Protein AF-A0A0D6MDI7-F1 (afdb_monomer)

Solvent-accessible surface area (backbone atoms only — not comparable to full-atom values): 6556 Å² total; per-residue (Å²): 137,87,82,67,71,51,73,52,76,50,71,50,77,43,74,77,40,81,32,92,38,70,66,60,66,47,83,57,55,34,16,43,35,44,37,48,72,61,84,91,44,81,37,61,33,76,46,58,24,56,52,37,47,77,72,70,44,53,60,67,58,40,51,54,54,41,45,43,72,37,68,55,84,74,90,86,51,69,70,58,49,63,64,42,47,32,34,32,24,36,65,55,75,50,76,51,78,47,74,64,88,79,79,84,83,82,89,134

Radius of gyration: 18.94 Å; Cα contacts (8 Å, |Δi|>4): 173; chains: 1; bounding box: 30×35×67 Å

Sequence (108 aa):
MYRDFFTAAVSLLIKFESAHDYMDWTIGMHGIRIHFMDGSIRRDAVYLPEVAYEQGWDHLETINNLIEKGGYRGRIDEGFRLSLQVTRFQSSKVMISYDVSGIFTDNI

Structure (mmCIF, N/CA/C/O backbone):
data_AF-A0A0D6MDI7-F1
#
_entry.id   AF-A0A0D6MDI7-F1
#
loop_
_atom_site.group_PDB
_atom_site.id
_atom_site.type_symbol
_atom_site.label_atom_id
_atom_site.label_alt_id
_atom_site.label_comp_id
_atom_site.label_asym_id
_atom_site.label_entity_id
_atom_site.label_seq_id
_atom_site.pdbx_PDB_ins_code
_atom_site.Cartn_x
_atom_site.Cartn_y
_atom_site.Cartn_z
_atom_site.occupancy
_atom_site.B_iso_or_equiv
_atom_site.auth_seq_id
_atom_site.auth_comp_id
_atom_site.auth_asym_id
_atom_site.auth_atom_id
_atom_site.pdbx_PDB_model_num
ATOM 1 N N . MET A 1 1 ? 2.321 24.184 34.161 1.00 48.66 1 MET A N 1
ATOM 2 C CA . MET A 1 1 ? 1.802 22.834 34.455 1.00 48.66 1 MET A CA 1
ATOM 3 C C . MET A 1 1 ? 1.639 22.124 33.117 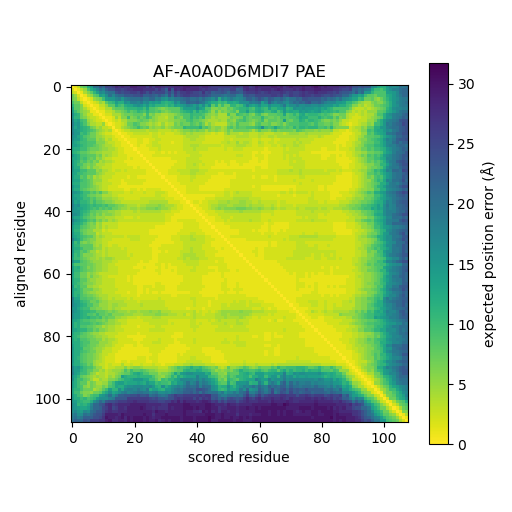1.00 48.66 1 MET A C 1
ATOM 5 O O . MET A 1 1 ? 0.651 22.373 32.443 1.00 48.66 1 MET A O 1
ATOM 9 N N . TYR A 1 2 ? 2.646 21.367 32.674 1.00 52.12 2 TYR A N 1
ATOM 10 C CA . TYR A 1 2 ? 2.519 20.510 31.490 1.00 52.12 2 TYR A CA 1
ATOM 11 C C . TYR A 1 2 ? 1.955 19.168 31.955 1.00 52.12 2 TYR A C 1
ATOM 13 O O . TYR A 1 2 ? 2.436 18.610 32.939 1.00 52.12 2 TYR A O 1
ATOM 21 N N . ARG A 1 3 ? 0.876 18.720 31.314 1.00 56.09 3 ARG A N 1
ATOM 22 C CA . ARG A 1 3 ? 0.325 17.378 31.495 1.00 56.09 3 ARG A CA 1
ATOM 23 C C . ARG A 1 3 ? 0.835 16.537 30.339 1.00 56.09 3 ARG A C 1
ATOM 25 O O . ARG A 1 3 ? 0.426 16.773 29.204 1.00 56.09 3 ARG A O 1
ATOM 32 N N . ASP A 1 4 ? 1.707 15.588 30.637 1.00 65.12 4 ASP A N 1
ATOM 33 C CA . ASP A 1 4 ? 2.168 14.631 29.644 1.00 65.12 4 ASP A CA 1
ATOM 34 C C . ASP A 1 4 ? 1.185 13.459 29.614 1.00 65.12 4 ASP A C 1
ATOM 36 O O . ASP A 1 4 ? 1.066 12.691 30.569 1.00 65.12 4 ASP A O 1
ATOM 40 N N . PHE A 1 5 ? 0.446 13.353 28.511 1.00 66.19 5 PHE A N 1
ATOM 41 C CA . PHE A 1 5 ? -0.412 12.212 28.213 1.00 66.19 5 PHE A CA 1
ATOM 42 C C . PHE A 1 5 ? 0.317 11.312 27.219 1.00 66.19 5 PHE A C 1
ATOM 44 O O . PHE A 1 5 ? 0.628 11.739 26.107 1.00 66.19 5 PHE A O 1
ATOM 51 N N . PHE A 1 6 ? 0.570 10.060 27.598 1.00 75.56 6 PHE A N 1
ATOM 52 C CA . PHE A 1 6 ? 1.129 9.064 26.687 1.00 75.56 6 PHE A CA 1
ATOM 53 C C . PHE A 1 6 ? 0.021 8.109 26.245 1.00 75.56 6 PHE A C 1
ATOM 55 O O . PHE A 1 6 ? -0.704 7.559 27.074 1.00 75.56 6 PHE 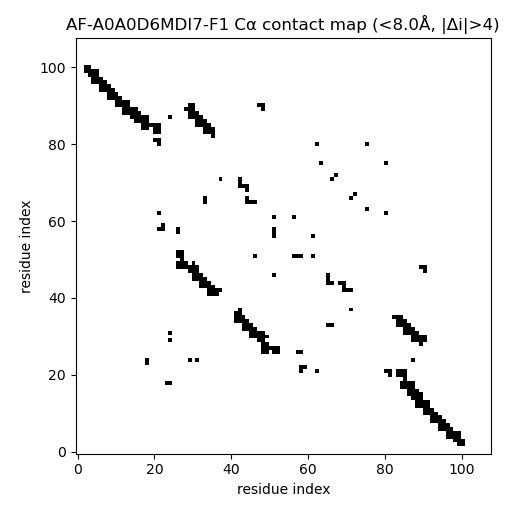A O 1
ATOM 62 N N . THR A 1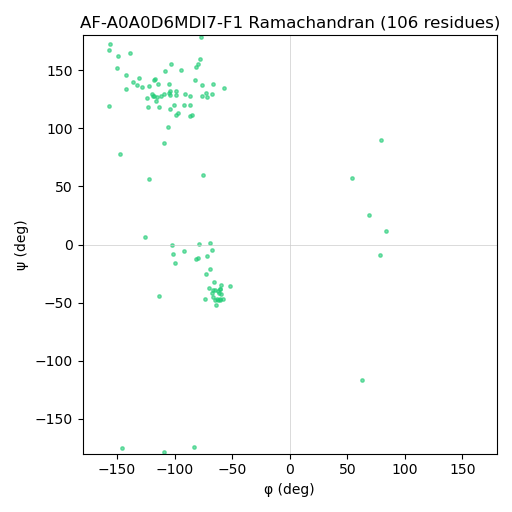 7 ? -0.122 7.906 24.936 1.00 74.12 7 THR A N 1
ATOM 63 C CA . THR A 1 7 ? -1.061 6.922 24.384 1.00 74.12 7 THR A CA 1
ATOM 64 C C . THR A 1 7 ? -0.276 5.834 23.675 1.00 74.12 7 THR A C 1
ATOM 66 O O . THR A 1 7 ? 0.538 6.118 22.799 1.00 74.12 7 THR A O 1
ATOM 69 N N . ALA A 1 8 ? -0.536 4.585 24.050 1.00 79.94 8 ALA A N 1
ATOM 70 C CA . ALA A 1 8 ? -0.034 3.412 23.357 1.00 79.94 8 ALA A CA 1
ATOM 71 C C . ALA A 1 8 ? -1.175 2.774 22.556 1.00 79.94 8 ALA A C 1
ATOM 73 O O . ALA A 1 8 ? -2.300 2.651 23.044 1.00 79.94 8 ALA A O 1
ATOM 74 N N . ALA A 1 9 ? -0.883 2.345 21.330 1.00 79.88 9 ALA A N 1
ATOM 75 C CA . ALA A 1 9 ? -1.824 1.625 20.483 1.00 79.88 9 ALA A CA 1
ATOM 76 C C . ALA A 1 9 ? -1.239 0.267 20.091 1.00 79.88 9 ALA A C 1
ATOM 78 O O . ALA A 1 9 ? -0.070 0.175 19.718 1.00 79.88 9 ALA A O 1
ATOM 79 N N . VAL A 1 10 ? -2.066 -0.775 20.145 1.00 81.81 10 VAL A N 1
ATOM 80 C CA . VAL A 1 10 ? -1.746 -2.113 19.644 1.00 81.81 10 VAL A CA 1
ATOM 81 C C . VAL A 1 10 ? -2.741 -2.451 18.540 1.00 81.81 10 VAL A C 1
ATOM 83 O O . VAL A 1 10 ? -3.952 -2.366 18.748 1.00 81.81 10 VAL A O 1
ATOM 86 N N . SER A 1 11 ? -2.235 -2.853 17.376 1.00 81.88 11 SER A N 1
ATOM 87 C CA . SER A 1 11 ? -3.057 -3.292 16.245 1.00 81.88 11 SER A CA 1
ATOM 88 C C . SER A 1 11 ? -2.832 -4.776 15.985 1.00 81.88 11 SER A C 1
ATOM 90 O O . SER A 1 11 ? -1.722 -5.190 15.652 1.00 81.88 11 SER A O 1
ATOM 92 N N . LEU A 1 12 ? -3.889 -5.580 16.113 1.00 82.50 12 LEU A N 1
ATOM 93 C CA . LEU A 1 12 ? -3.873 -6.983 15.704 1.00 82.50 12 LEU A CA 1
ATOM 94 C C . LEU A 1 12 ? -4.237 -7.074 14.224 1.00 82.50 12 LEU A C 1
ATOM 96 O O . LEU A 1 12 ? -5.329 -6.661 13.831 1.00 82.50 12 LEU A O 1
ATOM 100 N N . LEU A 1 13 ? -3.330 -7.624 13.418 1.00 88.25 13 LEU A N 1
ATOM 101 C CA . LEU A 1 13 ? -3.529 -7.798 11.982 1.00 88.25 13 LEU A CA 1
ATOM 102 C C . LEU A 1 13 ? -4.146 -9.170 11.697 1.00 88.25 13 LEU A C 1
ATOM 104 O O . LEU A 1 13 ? -3.652 -10.189 12.178 1.00 88.25 13 LEU A O 1
ATOM 108 N N . ILE A 1 14 ? -5.222 -9.195 10.918 1.00 87.38 14 ILE A N 1
ATOM 109 C CA . ILE A 1 14 ? -6.019 -10.389 10.621 1.00 87.38 14 ILE A CA 1
ATOM 110 C C . ILE A 1 14 ? -6.433 -10.417 9.145 1.00 87.38 14 ILE A C 1
ATOM 112 O O . ILE A 1 14 ? -6.399 -9.396 8.464 1.00 87.38 14 ILE A O 1
ATOM 116 N N . LYS A 1 15 ? -6.884 -11.586 8.667 1.00 89.31 15 LYS A N 1
ATOM 117 C CA . LYS A 1 15 ? -7.413 -11.789 7.302 1.00 89.31 15 LYS A CA 1
ATOM 118 C C . LYS A 1 15 ? -6.450 -11.321 6.203 1.00 89.31 15 LYS A C 1
ATOM 120 O O . LYS A 1 15 ? -6.778 -10.455 5.400 1.00 89.31 15 LYS A O 1
ATOM 125 N N . PHE A 1 16 ? -5.243 -11.875 6.205 1.00 93.31 16 PHE A N 1
ATOM 126 C CA . PHE A 1 16 ? -4.276 -11.612 5.145 1.00 93.31 16 PHE A CA 1
ATOM 127 C C . PHE A 1 16 ? -4.704 -12.304 3.851 1.00 93.31 16 PHE A C 1
ATOM 129 O O . PHE A 1 16 ? -4.916 -13.516 3.840 1.00 93.31 16 PHE A O 1
ATOM 136 N N . GLU A 1 17 ? -4.783 -11.539 2.769 1.00 95.75 17 GLU A N 1
ATOM 137 C CA . GLU A 1 17 ? -5.167 -12.009 1.440 1.00 95.75 17 GLU A CA 1
ATOM 138 C C . GLU A 1 17 ? -4.226 -11.416 0.391 1.00 95.75 17 GLU A C 1
ATOM 140 O O . GLU A 1 17 ? -3.863 -10.240 0.465 1.00 95.75 17 GLU A O 1
ATOM 145 N N . SER A 1 18 ? -3.834 -12.215 -0.603 1.00 95.88 18 SER A N 1
ATOM 146 C CA . SER A 1 18 ? -3.162 -11.675 -1.787 1.00 95.88 18 SER A CA 1
ATOM 147 C C . SER A 1 18 ? -4.157 -10.825 -2.570 1.00 95.88 18 SER A C 1
ATOM 149 O O . SER A 1 18 ? -5.252 -11.297 -2.869 1.00 95.88 18 SER A O 1
ATOM 151 N N . ALA A 1 19 ? -3.769 -9.601 -2.906 1.00 96.62 19 ALA A N 1
ATOM 152 C CA . ALA A 1 19 ? -4.535 -8.741 -3.796 1.00 96.62 19 ALA A CA 1
ATOM 153 C C . ALA A 1 19 ? -4.253 -9.115 -5.262 1.00 96.62 19 ALA A C 1
ATOM 155 O O . ALA A 1 19 ? -3.182 -9.647 -5.575 1.00 96.62 19 ALA A O 1
ATOM 156 N N . HIS A 1 20 ? -5.219 -8.867 -6.146 1.00 96.44 20 HIS A N 1
ATOM 157 C CA . HIS A 1 20 ? -5.081 -9.087 -7.587 1.00 96.44 20 HIS A CA 1
ATOM 158 C C . HIS A 1 20 ? -4.063 -8.135 -8.225 1.00 96.44 20 HIS A C 1
ATOM 160 O O . HIS A 1 20 ? -3.214 -8.559 -9.007 1.00 96.44 20 HIS A O 1
ATOM 166 N N . ASP A 1 21 ? -4.145 -6.859 -7.860 1.00 96.00 21 ASP A N 1
ATOM 167 C CA . ASP A 1 21 ? -3.247 -5.792 -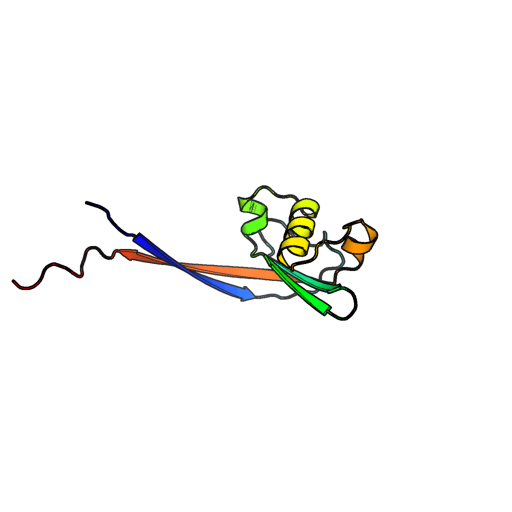8.277 1.00 96.00 21 ASP A CA 1
ATOM 168 C C . ASP A 1 21 ? -3.078 -4.774 -7.133 1.00 96.00 21 ASP A C 1
ATOM 170 O O . ASP A 1 21 ? -3.564 -4.965 -6.014 1.00 96.00 21 ASP A O 1
ATOM 174 N N . TYR A 1 22 ? -2.366 -3.681 -7.400 1.00 97.25 22 TYR A N 1
ATOM 175 C CA . TYR A 1 22 ? -2.100 -2.649 -6.400 1.00 97.25 22 TYR A CA 1
ATOM 176 C C . TYR A 1 22 ? -3.322 -1.793 -6.023 1.00 97.25 22 TYR A C 1
ATOM 178 O O . TYR A 1 22 ? -3.243 -1.033 -5.056 1.00 97.25 22 TYR A O 1
ATOM 186 N N . MET A 1 23 ? -4.435 -1.918 -6.749 1.00 97.25 23 MET A N 1
ATOM 187 C CA . MET A 1 23 ? -5.698 -1.218 -6.514 1.00 97.25 23 MET A CA 1
ATOM 188 C C . MET A 1 23 ? -6.731 -2.095 -5.783 1.00 97.25 23 MET A C 1
ATOM 190 O O . MET A 1 23 ? -7.698 -1.564 -5.240 1.00 97.25 23 MET A O 1
ATOM 194 N N . ASP A 1 24 ? -6.537 -3.419 -5.726 1.00 97.56 24 ASP A N 1
ATOM 195 C CA . ASP A 1 24 ? -7.463 -4.400 -5.132 1.00 97.56 24 ASP A CA 1
ATOM 196 C C . ASP A 1 24 ? -7.463 -4.401 -3.584 1.00 97.56 24 ASP A C 1
ATOM 198 O O . ASP A 1 24 ? -7.172 -5.387 -2.899 1.00 97.56 24 ASP A O 1
ATOM 202 N N . TRP A 1 25 ? -7.803 -3.254 -3.004 1.00 97.56 25 TRP A N 1
ATOM 203 C CA . TRP A 1 25 ? -8.040 -3.042 -1.578 1.00 97.56 25 TRP A CA 1
ATOM 204 C C . TRP A 1 25 ? -8.952 -1.824 -1.370 1.00 97.56 25 TRP A C 1
ATOM 206 O O . TRP A 1 25 ? -9.282 -1.096 -2.302 1.00 97.56 25 TRP A O 1
ATOM 216 N N . THR A 1 26 ? -9.390 -1.597 -0.132 1.00 97.62 26 THR A N 1
ATOM 217 C CA . THR A 1 26 ? -10.393 -0.570 0.186 1.00 97.62 26 THR A CA 1
ATOM 218 C C . THR A 1 26 ? -9.809 0.386 1.208 1.00 97.62 26 THR A C 1
ATOM 220 O O . THR A 1 26 ? -9.483 -0.032 2.323 1.00 97.62 26 THR A O 1
ATOM 223 N N . ILE A 1 27 ? -9.689 1.659 0.835 1.00 96.50 27 ILE A N 1
ATOM 224 C CA . ILE A 1 27 ? -9.181 2.723 1.708 1.00 96.50 27 ILE A CA 1
ATOM 225 C C . ILE A 1 27 ? -10.020 2.798 2.990 1.00 96.50 27 ILE A C 1
ATOM 227 O O . ILE A 1 27 ? -11.246 2.710 2.951 1.00 96.50 27 ILE A O 1
ATOM 231 N N . GLY A 1 28 ? -9.348 2.911 4.139 1.00 93.56 28 GLY A N 1
ATOM 232 C CA . GLY A 1 28 ? -9.976 2.965 5.464 1.00 93.56 28 GLY A CA 1
ATOM 233 C C . GLY A 1 28 ? -10.424 1.610 6.025 1.00 93.56 28 GLY A C 1
ATOM 234 O O . GLY A 1 28 ? -10.769 1.525 7.200 1.00 93.56 28 GLY A O 1
ATOM 235 N N . MET A 1 29 ? -10.396 0.540 5.224 1.00 94.31 29 MET A N 1
ATOM 236 C CA . MET A 1 29 ? -10.754 -0.817 5.661 1.00 94.31 29 MET A CA 1
ATOM 237 C C . MET A 1 29 ? -9.553 -1.759 5.653 1.00 94.31 29 MET A C 1
ATOM 239 O O . MET A 1 29 ? -9.364 -2.540 6.588 1.00 94.31 29 MET A O 1
ATOM 243 N N . HIS A 1 30 ? -8.757 -1.704 4.589 1.00 97.44 30 HIS A N 1
ATOM 244 C CA . HIS A 1 30 ? -7.640 -2.606 4.373 1.00 97.44 30 HIS A CA 1
ATOM 245 C C . HIS A 1 30 ? -6.314 -1.902 4.636 1.00 97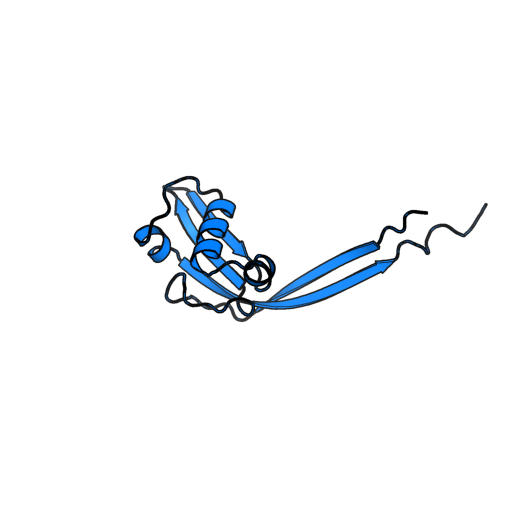.44 30 HIS A C 1
ATOM 247 O O . HIS A 1 30 ? -6.046 -0.832 4.097 1.00 97.44 30 HIS A O 1
ATOM 253 N N . GLY A 1 31 ? -5.471 -2.542 5.438 1.00 96.25 31 GLY A N 1
ATOM 254 C CA . GLY A 1 31 ? -4.045 -2.286 5.462 1.00 96.25 31 GLY A CA 1
ATOM 255 C C . GLY A 1 31 ? -3.395 -3.018 4.299 1.00 96.25 31 GLY A C 1
ATOM 256 O O . GLY A 1 31 ? -3.926 -4.012 3.795 1.00 96.25 31 GLY A O 1
ATOM 257 N N . ILE A 1 32 ? -2.247 -2.516 3.872 1.00 97.69 32 ILE A N 1
ATOM 258 C CA . ILE A 1 32 ? -1.540 -3.018 2.702 1.00 97.69 32 ILE A CA 1
ATOM 259 C C . ILE A 1 32 ? -0.090 -3.310 3.051 1.00 97.69 32 ILE A C 1
ATOM 261 O O . ILE A 1 32 ? 0.595 -2.530 3.713 1.00 97.69 32 ILE A O 1
ATOM 265 N N . ARG A 1 33 ? 0.384 -4.460 2.587 1.00 97.75 33 ARG A N 1
ATOM 266 C CA . ARG A 1 33 ? 1.788 -4.842 2.580 1.00 97.75 33 ARG A CA 1
ATOM 267 C C . ARG A 1 33 ? 2.206 -5.040 1.137 1.00 97.75 33 ARG A C 1
ATOM 269 O O . ARG A 1 33 ? 1.578 -5.820 0.428 1.00 97.75 33 ARG A O 1
ATOM 276 N N . ILE A 1 34 ? 3.282 -4.382 0.733 1.00 97.94 34 ILE A N 1
ATOM 277 C CA . ILE A 1 34 ? 3.886 -4.597 -0.579 1.00 97.94 34 ILE A CA 1
ATOM 278 C C . ILE A 1 34 ? 5.210 -5.329 -0.430 1.00 97.94 34 ILE A C 1
ATOM 280 O O . ILE A 1 34 ? 5.921 -5.174 0.567 1.00 97.94 34 ILE A O 1
ATOM 284 N N . HIS A 1 35 ? 5.533 -6.115 -1.443 1.00 96.31 35 HIS A N 1
ATOM 285 C CA . HIS A 1 35 ? 6.800 -6.803 -1.577 1.00 96.31 35 HIS A CA 1
ATOM 286 C C . HIS A 1 35 ? 7.240 -6.798 -3.044 1.00 96.31 35 HIS A C 1
ATOM 288 O O . HIS A 1 35 ? 6.444 -7.084 -3.939 1.00 96.31 35 HIS A O 1
ATOM 294 N N . PHE A 1 36 ? 8.512 -6.480 -3.286 1.00 95.94 36 PHE A N 1
ATOM 295 C CA . PHE A 1 36 ? 9.120 -6.502 -4.617 1.00 95.94 36 PHE A CA 1
ATOM 296 C C . PHE A 1 36 ? 10.646 -6.642 -4.534 1.00 95.94 36 PHE A C 1
ATOM 298 O O . PHE A 1 36 ? 11.252 -6.483 -3.469 1.00 95.94 36 PHE A O 1
ATOM 305 N N . MET A 1 37 ? 11.266 -6.940 -5.676 1.00 94.56 37 MET A N 1
ATOM 306 C CA . MET A 1 37 ? 12.720 -6.999 -5.825 1.00 94.56 37 MET A CA 1
ATOM 307 C C . MET A 1 37 ? 13.243 -5.701 -6.442 1.00 94.56 37 MET A C 1
ATOM 309 O O . MET A 1 37 ? 12.776 -5.272 -7.493 1.00 94.56 37 MET A O 1
ATOM 313 N N . ASP A 1 38 ? 14.245 -5.106 -5.804 1.00 93.62 38 ASP A N 1
ATOM 314 C CA . ASP A 1 38 ? 15.046 -3.996 -6.313 1.00 93.62 38 ASP A CA 1
ATOM 315 C C . ASP A 1 38 ? 16.453 -4.527 -6.627 1.00 93.62 38 ASP A C 1
ATOM 317 O O . ASP A 1 38 ? 17.334 -4.593 -5.765 1.00 93.62 38 ASP A O 1
ATOM 321 N N . GLY A 1 39 ? 16.627 -5.047 -7.846 1.00 91.00 39 GLY A N 1
ATOM 322 C CA . GLY A 1 39 ? 17.802 -5.840 -8.207 1.00 91.00 39 GLY A CA 1
ATOM 323 C C . GLY A 1 39 ? 17.882 -7.124 -7.373 1.00 91.00 39 GLY A C 1
ATOM 324 O O . GLY A 1 39 ? 17.010 -7.985 -7.462 1.00 91.00 39 GLY A O 1
ATOM 325 N N . SER A 1 40 ? 18.928 -7.256 -6.555 1.00 94.38 40 SER A N 1
ATOM 326 C CA . SER A 1 40 ? 19.092 -8.372 -5.610 1.00 94.38 40 SER A CA 1
ATOM 327 C C . SER A 1 40 ? 18.516 -8.090 -4.218 1.00 94.38 40 SER A C 1
ATOM 329 O O . SER A 1 40 ? 18.502 -8.985 -3.373 1.00 94.38 40 SER A O 1
ATOM 331 N N . ILE A 1 41 ? 18.041 -6.867 -3.961 1.00 94.62 41 ILE A N 1
ATOM 332 C CA . ILE A 1 41 ? 17.532 -6.458 -2.654 1.00 94.62 41 ILE A CA 1
ATOM 333 C C . ILE A 1 41 ? 16.029 -6.700 -2.609 1.00 94.62 41 ILE A C 1
ATOM 335 O O . ILE A 1 41 ? 15.259 -6.127 -3.377 1.00 94.62 41 ILE A O 1
ATOM 339 N N . ARG A 1 42 ? 15.600 -7.531 -1.663 1.00 95.38 42 ARG A N 1
ATOM 340 C CA . ARG A 1 42 ? 14.187 -7.694 -1.335 1.00 95.38 42 ARG A CA 1
ATOM 341 C C . ARG A 1 42 ? 13.717 -6.494 -0.518 1.00 95.38 42 ARG A C 1
ATOM 343 O O . ARG A 1 42 ? 14.327 -6.185 0.504 1.00 95.38 42 ARG A O 1
ATOM 350 N N . ARG A 1 43 ? 12.631 -5.850 -0.943 1.00 97.06 43 ARG A N 1
ATOM 351 C CA . ARG A 1 43 ? 12.010 -4.737 -0.216 1.00 97.06 43 ARG A CA 1
ATOM 352 C C . ARG A 1 43 ? 10.607 -5.100 0.226 1.00 97.06 43 ARG A C 1
ATOM 354 O O . ARG A 1 43 ? 9.864 -5.755 -0.508 1.00 97.06 43 ARG A O 1
ATOM 361 N N . ASP A 1 44 ? 10.249 -4.645 1.417 1.00 96.62 44 ASP A N 1
ATOM 362 C CA . ASP A 1 44 ? 8.903 -4.747 1.949 1.00 96.62 44 ASP A CA 1
ATOM 363 C C . ASP A 1 44 ? 8.524 -3.501 2.747 1.00 96.62 44 ASP A C 1
ATOM 365 O O . ASP A 1 44 ? 9.358 -2.854 3.380 1.00 96.62 44 ASP A O 1
ATOM 369 N N . ALA A 1 45 ? 7.247 -3.143 2.677 1.00 97.44 45 ALA A N 1
ATOM 370 C CA . ALA A 1 45 ? 6.704 -2.009 3.405 1.00 97.44 45 ALA A CA 1
ATOM 371 C C . ALA A 1 45 ? 5.231 -2.249 3.734 1.00 97.44 45 ALA A C 1
ATOM 373 O O . ALA A 1 45 ? 4.532 -2.972 3.019 1.00 97.44 45 ALA A O 1
ATOM 374 N N . VAL A 1 46 ? 4.770 -1.648 4.834 1.00 96.88 46 VAL A N 1
ATOM 375 C CA . VAL A 1 46 ? 3.399 -1.797 5.333 1.00 96.88 46 VAL A CA 1
ATOM 376 C C . VAL A 1 46 ? 2.789 -0.440 5.674 1.00 96.88 46 VAL A C 1
ATOM 378 O O . VAL A 1 46 ? 3.431 0.384 6.335 1.00 96.88 46 VAL A O 1
ATOM 381 N N . TYR A 1 47 ? 1.527 -0.257 5.287 1.00 97.06 47 TYR A N 1
ATOM 382 C CA . TYR A 1 47 ? 0.625 0.727 5.876 1.00 97.06 47 TYR A CA 1
ATOM 383 C C . TYR A 1 47 ? -0.573 0.045 6.531 1.00 97.06 47 TYR A C 1
ATOM 385 O O . TYR A 1 47 ? -1.097 -0.954 6.038 1.00 97.06 47 TYR A O 1
ATOM 393 N N . LEU A 1 48 ? -0.988 0.594 7.670 1.00 95.56 48 LEU A N 1
ATOM 394 C CA . LEU A 1 48 ? -2.195 0.174 8.378 1.00 95.56 48 LEU A CA 1
ATOM 395 C C . LEU A 1 48 ? -3.449 0.759 7.700 1.00 95.56 48 LEU A C 1
ATOM 397 O O . LEU A 1 48 ? -3.313 1.747 6.971 1.00 95.56 48 LEU A O 1
ATOM 401 N N . PRO A 1 49 ? -4.647 0.179 7.928 1.00 92.94 49 PRO A N 1
ATOM 402 C CA . PRO A 1 49 ? -5.883 0.615 7.272 1.00 92.94 49 PRO A CA 1
ATOM 403 C C . PRO A 1 49 ? -6.174 2.114 7.372 1.00 92.94 49 PRO A C 1
ATOM 405 O O . PRO A 1 49 ? -6.703 2.707 6.432 1.00 92.94 49 PRO A O 1
ATOM 408 N N . GLU A 1 50 ? -5.823 2.7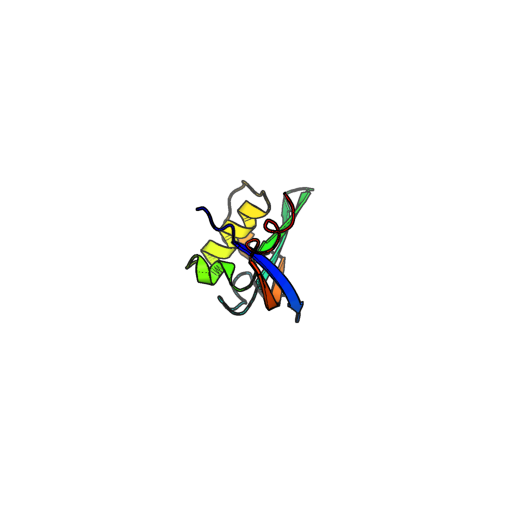29 8.500 1.00 93.62 50 GLU A N 1
ATOM 409 C CA . GLU A 1 50 ? -6.089 4.140 8.761 1.00 93.62 50 GLU A CA 1
ATOM 410 C C . GLU A 1 50 ? -5.196 5.097 7.962 1.00 93.62 50 GLU A C 1
ATOM 412 O O . GLU A 1 50 ? -5.617 6.216 7.692 1.00 93.62 50 GLU A O 1
ATOM 417 N N . VAL A 1 51 ? -3.996 4.682 7.536 1.00 95.56 51 VAL A N 1
ATOM 418 C CA . VAL A 1 51 ? -2.977 5.626 7.042 1.00 95.56 51 VAL A CA 1
ATOM 419 C C . VAL A 1 51 ? -3.425 6.340 5.770 1.00 95.56 51 VAL A C 1
ATOM 421 O O . VAL A 1 51 ? -3.391 7.564 5.720 1.00 95.56 51 VAL A O 1
ATOM 424 N N . ALA A 1 52 ? -3.865 5.595 4.752 1.00 96.00 52 ALA A N 1
ATOM 425 C CA . ALA A 1 52 ? -4.308 6.191 3.489 1.00 96.00 52 ALA A CA 1
ATOM 426 C C . ALA A 1 52 ? -5.507 7.129 3.700 1.00 96.00 52 ALA A C 1
ATOM 428 O O . ALA A 1 52 ? -5.545 8.231 3.162 1.00 96.00 52 ALA A O 1
ATOM 429 N N . TYR A 1 53 ? -6.450 6.709 4.548 1.00 95.69 53 TYR A N 1
ATOM 430 C CA . TYR A 1 53 ? -7.642 7.487 4.868 1.00 95.69 53 TYR A CA 1
ATOM 431 C C . TYR A 1 53 ? -7.304 8.789 5.609 1.00 95.69 53 TYR A C 1
ATOM 433 O O . TYR A 1 53 ? -7.771 9.853 5.217 1.00 95.69 53 TYR A O 1
ATOM 441 N N . GLU A 1 54 ? -6.467 8.726 6.649 1.00 96.56 54 GLU A N 1
ATOM 442 C CA . GLU A 1 54 ? -6.076 9.894 7.452 1.00 96.56 54 GLU A CA 1
ATOM 443 C C . GLU A 1 54 ? -5.251 10.910 6.656 1.00 96.56 54 GLU A C 1
ATOM 445 O O . GLU A 1 54 ? -5.351 12.110 6.902 1.00 96.56 54 GLU A O 1
ATOM 450 N N . GLN A 1 55 ? -4.447 10.444 5.698 1.00 96.81 55 GLN A N 1
ATOM 451 C CA . GLN A 1 55 ? -3.678 11.318 4.811 1.00 96.81 55 GLN A CA 1
ATOM 452 C C . GLN A 1 55 ? -4.505 11.858 3.633 1.00 96.81 55 GLN A C 1
ATOM 454 O O . GLN A 1 55 ? -4.061 12.781 2.953 1.00 96.81 55 GLN A O 1
ATOM 459 N N . GLY A 1 56 ? -5.695 11.301 3.385 1.00 97.19 56 GLY A N 1
ATOM 460 C CA . GLY A 1 56 ? -6.513 11.632 2.219 1.00 97.19 56 GLY A CA 1
ATOM 461 C C . GLY A 1 56 ? -5.912 11.152 0.896 1.00 97.19 56 GLY A C 1
ATOM 462 O O . GLY A 1 56 ? -6.189 11.755 -0.135 1.00 97.19 56 GLY A O 1
ATOM 463 N N . TRP A 1 57 ? -5.086 10.103 0.930 1.00 98.12 57 TRP A N 1
ATOM 464 C CA . TRP A 1 57 ? -4.437 9.547 -0.256 1.00 98.12 57 TRP A CA 1
ATOM 465 C C . TRP A 1 57 ? -5.356 8.600 -1.017 1.00 98.12 57 TRP A C 1
ATOM 467 O O . TRP A 1 57 ? -6.050 7.773 -0.417 1.00 98.12 57 TRP A O 1
ATOM 477 N N . ASP A 1 58 ? -5.291 8.662 -2.345 1.00 98.00 58 ASP A N 1
ATOM 478 C CA . ASP A 1 58 ? -5.854 7.617 -3.199 1.00 98.00 58 ASP A CA 1
ATOM 479 C C . ASP A 1 58 ? -4.947 6.370 -3.250 1.00 98.00 58 ASP A C 1
ATOM 481 O O . ASP A 1 58 ? -3.880 6.300 -2.625 1.00 98.00 58 ASP A O 1
ATOM 485 N N . HIS A 1 59 ? -5.371 5.331 -3.972 1.00 97.94 59 HIS A N 1
ATOM 486 C CA . HIS A 1 59 ? -4.603 4.091 -4.080 1.00 97.94 59 HIS A CA 1
ATOM 487 C C . HIS A 1 59 ? -3.219 4.289 -4.707 1.00 97.94 59 HIS A C 1
ATOM 489 O O . HIS A 1 59 ? -2.254 3.657 -4.273 1.00 97.94 59 HIS A O 1
ATOM 495 N N . LEU A 1 60 ? -3.109 5.161 -5.711 1.00 97.69 60 LEU A N 1
ATOM 496 C CA . LEU A 1 60 ? -1.873 5.396 -6.448 1.00 97.69 60 LEU A CA 1
ATOM 497 C C . LEU A 1 60 ? -0.878 6.185 -5.597 1.00 97.69 60 LEU A C 1
ATOM 499 O O . LEU A 1 60 ? 0.283 5.789 -5.481 1.00 97.69 60 LEU A O 1
ATOM 503 N N . GLU A 1 61 ? -1.338 7.254 -4.953 1.00 98.06 61 GLU A N 1
ATOM 504 C CA . GLU A 1 61 ? -0.565 8.018 -3.979 1.00 98.06 61 GLU A CA 1
ATOM 505 C C . GLU A 1 61 ? -0.106 7.120 -2.832 1.00 98.06 61 GLU A C 1
ATOM 507 O O . GLU A 1 61 ? 1.076 7.117 -2.485 1.00 98.06 61 GLU A O 1
ATOM 512 N N . THR A 1 62 ? -1.002 6.299 -2.280 1.00 98.00 62 THR A N 1
ATOM 513 C CA . THR A 1 62 ? -0.664 5.388 -1.181 1.00 98.00 62 THR A CA 1
ATOM 514 C C . THR A 1 62 ? 0.428 4.402 -1.595 1.00 98.00 62 THR A C 1
ATOM 516 O O . THR A 1 62 ? 1.402 4.221 -0.863 1.00 98.00 62 THR A O 1
ATOM 519 N N . ILE A 1 63 ? 0.302 3.772 -2.766 1.00 98.00 63 ILE A N 1
ATOM 520 C CA . ILE A 1 63 ? 1.271 2.781 -3.247 1.00 98.00 63 ILE A CA 1
ATOM 521 C C . ILE A 1 63 ? 2.620 3.427 -3.565 1.00 98.00 63 ILE A C 1
ATOM 523 O O . ILE A 1 63 ? 3.649 2.885 -3.165 1.00 98.00 63 ILE A O 1
ATOM 527 N N . ASN A 1 64 ? 2.639 4.603 -4.196 1.00 97.88 64 ASN A N 1
ATOM 528 C CA . ASN A 1 64 ? 3.882 5.325 -4.472 1.00 97.88 64 ASN A CA 1
ATOM 529 C C . ASN A 1 64 ? 4.600 5.718 -3.168 1.00 97.88 64 ASN A C 1
ATOM 531 O O . ASN A 1 64 ? 5.782 5.411 -3.004 1.00 97.88 64 ASN A O 1
ATOM 535 N N . ASN A 1 65 ? 3.876 6.292 -2.200 1.00 97.88 65 ASN A N 1
ATOM 536 C CA . ASN A 1 65 ? 4.429 6.623 -0.883 1.00 97.88 65 ASN A CA 1
ATOM 537 C C . ASN A 1 65 ? 4.940 5.374 -0.149 1.00 97.88 65 ASN A 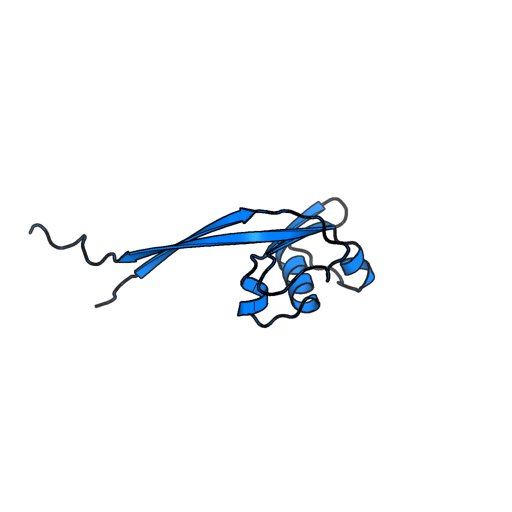C 1
ATOM 539 O O . ASN A 1 65 ? 5.982 5.405 0.508 1.00 97.88 65 ASN A O 1
ATOM 543 N N . LEU A 1 66 ? 4.234 4.248 -0.272 1.00 97.50 66 LEU A N 1
ATOM 544 C CA . LEU A 1 66 ? 4.619 3.001 0.376 1.00 97.50 66 LEU A CA 1
ATOM 545 C C . LEU A 1 66 ? 5.884 2.379 -0.243 1.00 97.50 66 LEU A C 1
ATOM 547 O O . LEU A 1 66 ? 6.731 1.863 0.488 1.00 97.50 66 LEU A O 1
ATOM 551 N N . ILE A 1 67 ? 6.047 2.463 -1.567 1.00 97.62 67 ILE A N 1
ATOM 552 C CA . ILE A 1 67 ? 7.269 2.061 -2.285 1.00 97.62 67 ILE A CA 1
ATOM 553 C C . ILE A 1 67 ? 8.468 2.887 -1.802 1.00 97.62 67 ILE A C 1
ATOM 555 O O . ILE A 1 67 ? 9.516 2.327 -1.464 1.00 97.62 67 ILE A O 1
ATOM 559 N N . GLU A 1 68 ? 8.308 4.209 -1.720 1.00 96.88 68 GLU A N 1
ATOM 560 C CA . GLU A 1 68 ? 9.354 5.117 -1.239 1.00 96.88 68 GLU A CA 1
ATOM 561 C C . GLU A 1 68 ? 9.687 4.870 0.238 1.00 96.88 68 GLU A C 1
ATOM 563 O O . GLU A 1 68 ? 10.863 4.837 0.614 1.00 96.88 68 GLU A O 1
ATOM 568 N N . LYS A 1 69 ? 8.674 4.588 1.071 1.00 96.25 69 LYS A N 1
ATOM 569 C CA . LYS A 1 69 ? 8.849 4.159 2.469 1.00 96.25 69 LYS A CA 1
ATOM 570 C C . LYS A 1 69 ? 9.649 2.857 2.577 1.00 96.25 69 LYS A C 1
ATOM 572 O O . LYS A 1 69 ? 10.444 2.720 3.504 1.00 96.25 69 LYS A O 1
ATOM 577 N N . GLY A 1 70 ? 9.494 1.933 1.625 1.00 94.19 70 GLY A N 1
ATOM 578 C CA . GLY A 1 70 ? 10.323 0.724 1.477 1.00 94.19 70 GLY A CA 1
ATOM 579 C C . GLY A 1 70 ? 11.770 0.996 1.029 1.00 94.19 70 GLY A C 1
ATOM 580 O O . GLY A 1 70 ? 12.566 0.069 0.845 1.00 94.19 70 GLY A O 1
ATOM 581 N N . GLY A 1 71 ? 12.132 2.268 0.843 1.00 94.38 71 GLY A N 1
ATOM 582 C CA . GLY A 1 71 ? 13.477 2.725 0.514 1.00 94.38 71 GLY A CA 1
ATOM 583 C C . GLY A 1 71 ? 13.817 2.671 -0.974 1.00 94.38 71 GLY A C 1
ATOM 584 O O . GLY A 1 71 ? 14.992 2.806 -1.319 1.00 94.38 71 GLY A O 1
ATOM 585 N N . TYR A 1 72 ? 12.835 2.459 -1.853 1.00 96.12 72 TYR A N 1
ATOM 586 C CA . TYR A 1 72 ? 13.052 2.531 -3.295 1.00 96.12 72 TYR A CA 1
ATOM 587 C C . TYR A 1 72 ? 13.139 3.990 -3.754 1.00 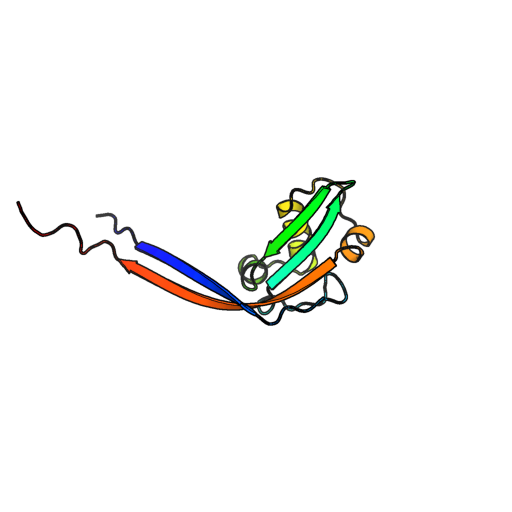96.12 72 TYR A C 1
ATOM 589 O O . TYR A 1 72 ? 12.380 4.844 -3.306 1.00 96.12 72 TYR A O 1
ATOM 597 N N . ARG A 1 73 ? 14.101 4.279 -4.635 1.00 93.31 73 ARG A N 1
ATOM 598 C CA . ARG A 1 73 ? 14.399 5.633 -5.143 1.00 93.31 73 ARG A CA 1
ATOM 599 C C . ARG A 1 73 ? 14.394 5.706 -6.675 1.00 93.31 73 ARG A C 1
ATOM 601 O O . ARG A 1 73 ? 14.816 6.711 -7.240 1.00 93.31 73 ARG A O 1
ATOM 608 N N . GLY A 1 74 ? 14.005 4.620 -7.343 1.00 93.56 74 GLY A N 1
ATOM 609 C CA . GLY A 1 74 ? 13.956 4.543 -8.800 1.00 93.56 74 GLY A CA 1
ATOM 610 C C . GLY A 1 74 ? 12.666 5.121 -9.379 1.00 93.56 74 GLY A C 1
ATOM 611 O O . GLY A 1 74 ? 11.827 5.675 -8.671 1.00 93.56 74 GLY A O 1
ATOM 612 N N . ARG A 1 75 ? 12.501 4.984 -10.697 1.00 95.62 75 ARG A N 1
ATOM 613 C CA . ARG A 1 75 ? 11.293 5.434 -11.397 1.00 95.62 75 ARG A CA 1
ATOM 614 C C . ARG A 1 75 ? 10.121 4.503 -11.082 1.00 95.62 75 ARG A C 1
ATOM 616 O O . ARG A 1 75 ? 10.238 3.298 -11.265 1.00 95.62 75 ARG A O 1
ATOM 623 N N . ILE A 1 76 ? 8.986 5.079 -10.692 1.00 96.69 76 ILE A N 1
ATOM 624 C CA . ILE A 1 76 ? 7.744 4.347 -10.422 1.00 96.69 76 ILE A CA 1
ATOM 625 C C . ILE A 1 76 ? 6.763 4.592 -11.575 1.00 96.69 76 ILE A C 1
ATOM 627 O O . ILE A 1 76 ? 6.134 5.648 -11.668 1.00 96.69 76 ILE A O 1
ATOM 631 N N . ASP A 1 77 ? 6.645 3.623 -12.478 1.00 96.94 77 ASP A N 1
ATOM 632 C CA . ASP A 1 77 ? 5.661 3.630 -13.563 1.00 96.94 77 ASP A CA 1
ATOM 633 C C . ASP A 1 77 ? 4.557 2.582 -13.343 1.00 96.94 77 ASP A C 1
ATOM 635 O O . ASP A 1 77 ? 4.504 1.911 -12.311 1.00 96.94 77 ASP A O 1
ATOM 639 N N . GLU A 1 78 ? 3.628 2.482 -14.296 1.00 97.12 78 GLU A N 1
ATOM 640 C CA . GLU A 1 78 ? 2.480 1.580 -14.175 1.00 97.12 78 GLU A CA 1
ATOM 641 C C . GLU A 1 78 ? 2.884 0.107 -14.196 1.00 97.12 78 GLU A C 1
ATOM 643 O O . GLU A 1 78 ? 2.366 -0.686 -13.414 1.00 97.12 78 GLU A O 1
ATOM 648 N N . GLY A 1 79 ? 3.853 -0.257 -15.040 1.00 96.81 79 GLY A N 1
ATOM 649 C CA . GLY A 1 79 ? 4.366 -1.624 -15.097 1.00 96.81 79 GLY A CA 1
ATOM 650 C C . GLY A 1 79 ? 5.007 -2.029 -13.773 1.00 96.81 79 GLY A C 1
ATOM 651 O O . GLY A 1 79 ? 4.782 -3.137 -13.288 1.00 96.81 79 GLY A O 1
ATOM 652 N N . PHE A 1 80 ? 5.740 -1.108 -13.144 1.00 96.50 80 PHE A N 1
ATOM 653 C CA . PHE A 1 80 ? 6.311 -1.330 -11.825 1.00 96.50 80 PHE A CA 1
ATOM 654 C C . PHE A 1 80 ? 5.229 -1.534 -10.758 1.00 96.50 80 PHE A C 1
ATOM 656 O O . PHE A 1 80 ? 5.303 -2.508 -10.010 1.00 96.50 80 PHE A O 1
ATOM 663 N N . ARG A 1 81 ? 4.191 -0.687 -10.721 1.00 97.75 81 ARG A N 1
ATOM 664 C CA . ARG A 1 81 ? 3.060 -0.839 -9.784 1.00 97.75 81 ARG A CA 1
ATOM 665 C C . ARG A 1 81 ? 2.327 -2.171 -9.957 1.00 97.75 81 ARG A C 1
ATOM 667 O O . ARG A 1 81 ? 2.042 -2.839 -8.968 1.00 97.75 81 ARG A O 1
ATOM 674 N N . LEU A 1 82 ? 2.084 -2.591 -11.197 1.00 97.12 82 LEU A N 1
ATOM 675 C CA . LEU A 1 82 ? 1.451 -3.878 -11.507 1.00 97.12 82 LEU A CA 1
ATOM 676 C C . LEU A 1 82 ? 2.345 -5.085 -11.179 1.00 97.12 82 LEU A C 1
ATOM 678 O O . LEU A 1 82 ? 1.839 -6.186 -10.992 1.00 97.12 82 LEU A O 1
ATOM 682 N N . SER A 1 83 ? 3.665 -4.896 -11.089 1.00 95.75 83 SER A N 1
ATOM 683 C CA . SER A 1 83 ? 4.607 -5.962 -10.716 1.00 95.75 83 SER A CA 1
ATOM 684 C C . SER A 1 83 ? 4.676 -6.238 -9.208 1.00 95.75 83 SER A C 1
ATOM 686 O O . SER A 1 83 ? 5.286 -7.226 -8.788 1.00 95.75 83 SER A O 1
ATOM 688 N N . LEU A 1 84 ? 4.082 -5.368 -8.384 1.00 97.44 84 LEU A N 1
ATOM 689 C CA . LEU A 1 84 ? 4.123 -5.494 -6.931 1.00 97.44 84 LEU A CA 1
ATOM 690 C C . LEU A 1 84 ? 3.356 -6.730 -6.469 1.00 97.44 84 LEU A C 1
ATOM 692 O O . LEU A 1 84 ? 2.228 -6.981 -6.886 1.00 97.44 84 LEU A O 1
ATOM 696 N N . GLN A 1 85 ? 3.926 -7.453 -5.508 1.00 97.94 85 GLN A N 1
ATOM 697 C CA . GLN A 1 85 ? 3.160 -8.425 -4.742 1.00 97.94 85 GLN A CA 1
ATOM 698 C C . GLN A 1 85 ? 2.484 -7.689 -3.596 1.00 97.94 85 GLN A C 1
ATOM 700 O O . GLN A 1 85 ? 3.154 -7.213 -2.675 1.00 97.94 85 GLN A O 1
ATOM 705 N N . VAL A 1 86 ? 1.161 -7.588 -3.665 1.00 98.19 86 VAL A N 1
ATOM 706 C CA . VAL A 1 86 ? 0.364 -6.854 -2.685 1.00 98.19 86 VAL A CA 1
ATOM 707 C C . VAL A 1 86 ? -0.426 -7.837 -1.832 1.00 98.19 86 VAL A C 1
ATOM 709 O O . VAL A 1 86 ? -1.087 -8.746 -2.325 1.00 98.19 86 VAL A O 1
ATOM 712 N N . THR A 1 87 ? -0.330 -7.674 -0.518 1.00 98.06 87 THR A N 1
ATOM 713 C CA . THR A 1 87 ? -1.153 -8.380 0.462 1.00 98.06 87 THR A CA 1
ATOM 714 C C . THR A 1 87 ? -2.005 -7.359 1.193 1.00 98.06 87 THR A C 1
ATOM 716 O O . THR A 1 87 ? -1.467 -6.431 1.802 1.00 98.06 87 THR A O 1
ATOM 719 N N . ARG A 1 88 ? -3.322 -7.542 1.169 1.00 97.56 88 ARG A N 1
ATOM 720 C CA . ARG A 1 88 ? -4.258 -6.759 1.976 1.00 97.56 88 ARG A CA 1
ATOM 721 C C . ARG A 1 88 ? -4.576 -7.487 3.275 1.00 97.56 88 ARG A C 1
ATOM 723 O O . ARG A 1 88 ? -4.545 -8.715 3.331 1.00 97.56 88 ARG A O 1
ATOM 730 N N . PHE A 1 89 ? -4.871 -6.736 4.323 1.00 96.00 89 PHE A N 1
ATOM 731 C CA . PHE A 1 89 ? -5.288 -7.282 5.613 1.00 96.00 89 PHE A CA 1
ATOM 732 C C . PHE A 1 89 ? -6.232 -6.319 6.325 1.00 96.00 89 PHE A C 1
ATOM 734 O O . PHE A 1 89 ? -6.293 -5.137 6.003 1.00 96.00 89 PHE A O 1
ATOM 741 N N . GLN A 1 90 ? -6.963 -6.809 7.317 1.00 92.00 90 GLN A N 1
ATOM 742 C CA . GLN A 1 90 ? -7.753 -5.976 8.225 1.00 92.00 90 GLN A CA 1
ATOM 743 C C . GLN A 1 90 ? -7.020 -5.866 9.563 1.00 92.00 90 GLN A C 1
ATOM 745 O O . GLN A 1 90 ? -6.229 -6.740 9.919 1.00 92.00 90 GLN A O 1
ATOM 750 N N . SER A 1 91 ? -7.273 -4.806 10.328 1.00 87.44 91 SER A N 1
ATOM 751 C CA . SER A 1 91 ? -6.727 -4.695 11.683 1.00 87.44 91 SER A CA 1
ATOM 752 C C . SER A 1 91 ? -7.787 -4.322 12.703 1.00 87.44 91 SER A C 1
ATOM 754 O O . SER A 1 91 ? -8.644 -3.489 12.424 1.00 87.44 91 SER A O 1
ATOM 756 N N . SER A 1 92 ? -7.677 -4.890 13.902 1.00 79.25 92 SER A N 1
ATOM 757 C CA . SER A 1 92 ? -8.407 -4.433 15.084 1.00 79.25 92 SER A CA 1
ATOM 758 C C . SER A 1 92 ? -7.447 -3.659 15.981 1.00 79.25 92 SER A C 1
ATOM 760 O O . SER A 1 92 ? -6.472 -4.229 16.476 1.00 79.25 92 SER A O 1
ATOM 762 N N . LYS A 1 93 ? -7.713 -2.366 16.178 1.00 78.62 93 LYS A N 1
ATOM 763 C CA . LYS A 1 93 ? -6.875 -1.461 16.973 1.00 78.62 93 LYS A CA 1
ATOM 764 C C . LYS A 1 93 ? -7.448 -1.302 18.376 1.00 78.62 93 LYS A C 1
ATOM 766 O O . LYS A 1 93 ? -8.633 -1.025 18.536 1.00 78.62 93 LYS A O 1
ATOM 771 N N . VAL A 1 94 ? -6.595 -1.440 19.383 1.00 76.00 94 VAL A N 1
ATOM 772 C CA . VAL A 1 94 ? -6.905 -1.130 20.782 1.00 76.00 94 VAL A CA 1
ATOM 773 C C . VAL A 1 94 ? -5.940 -0.046 21.243 1.00 76.00 94 VAL A C 1
ATOM 775 O O . VAL A 1 94 ? -4.730 -0.165 21.051 1.00 76.00 94 VAL A O 1
ATOM 778 N N . MET A 1 95 ? -6.471 1.026 21.828 1.00 73.94 95 MET A N 1
ATOM 779 C CA . MET A 1 95 ? -5.682 2.132 22.373 1.00 73.94 95 MET A CA 1
ATOM 780 C C . MET A 1 95 ? -5.841 2.191 23.886 1.00 73.94 95 MET A C 1
ATOM 782 O O . MET A 1 95 ? -6.946 2.040 24.404 1.00 73.94 95 MET A O 1
ATOM 786 N N . ILE A 1 96 ? -4.732 2.424 24.580 1.00 73.62 96 ILE A N 1
ATOM 787 C CA . ILE A 1 96 ? -4.690 2.659 26.020 1.00 73.62 96 ILE A CA 1
ATOM 788 C C . ILE A 1 96 ? -4.005 4.008 26.232 1.00 73.62 96 ILE A C 1
ATOM 790 O O . ILE A 1 96 ? -2.892 4.231 25.751 1.00 73.62 96 ILE A O 1
ATOM 794 N N . SER A 1 97 ? -4.669 4.904 26.955 1.00 73.19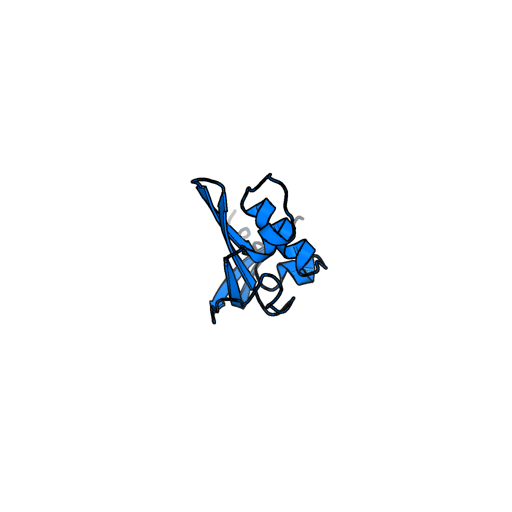 97 SER A N 1
ATOM 795 C CA . SER A 1 97 ? -4.118 6.200 27.351 1.00 73.19 97 SER A CA 1
ATOM 796 C C . SER A 1 97 ? -3.726 6.155 28.823 1.00 73.19 97 SER A C 1
ATOM 798 O O . SER A 1 97 ? -4.504 5.697 29.659 1.00 73.19 97 SER A O 1
ATOM 800 N N . TYR A 1 98 ? -2.516 6.618 29.130 1.00 69.50 98 TYR A N 1
ATOM 801 C CA . TYR A 1 98 ? -1.996 6.709 30.488 1.00 69.50 98 TYR A CA 1
ATOM 802 C C . TYR A 1 98 ? -1.860 8.180 30.895 1.00 69.50 98 TYR A C 1
ATOM 804 O O . TYR A 1 98 ? -1.248 8.978 30.180 1.00 69.50 98 TYR A O 1
ATOM 812 N N . ASP A 1 99 ? -2.439 8.525 32.045 1.00 69.38 99 ASP A N 1
ATOM 813 C CA . ASP A 1 99 ? -2.285 9.831 32.684 1.00 69.38 99 ASP A CA 1
ATOM 814 C C . ASP A 1 99 ? -1.190 9.730 33.755 1.00 69.38 99 ASP A C 1
ATOM 816 O O . ASP A 1 99 ? -1.339 9.029 34.757 1.00 69.38 99 ASP A O 1
ATOM 820 N N . VAL A 1 100 ? -0.065 10.413 33.532 1.00 62.97 100 VAL A N 1
ATOM 821 C CA . VAL A 1 100 ? 1.110 10.374 34.421 1.00 62.97 100 VAL A CA 1
ATOM 822 C C . VAL A 1 100 ? 0.927 11.268 35.663 1.00 62.97 100 VAL A C 1
ATOM 824 O O . VAL A 1 100 ? 1.808 11.333 36.517 1.00 62.97 100 VAL A O 1
ATOM 827 N N . SER A 1 101 ? -0.216 11.945 35.827 1.00 60.88 101 SER A N 1
ATOM 828 C CA . SER A 1 101 ? -0.433 12.915 36.913 1.00 60.88 101 SER A CA 1
ATOM 829 C C . SER A 1 101 ? -0.487 12.338 38.339 1.00 60.88 101 SER A C 1
ATOM 831 O O . SER A 1 101 ? -0.527 13.116 39.290 1.00 60.88 101 SER A O 1
ATOM 833 N N . GLY A 1 102 ? -0.441 11.012 38.518 1.00 54.66 102 GLY A N 1
ATOM 834 C CA . GLY A 1 102 ? -0.622 10.352 39.820 1.00 54.66 102 GLY A CA 1
ATOM 835 C C . GLY A 1 102 ? 0.630 9.843 40.551 1.00 54.66 102 GLY A C 1
ATOM 836 O O . GLY A 1 102 ? 0.471 9.266 41.620 1.00 54.66 102 GLY A O 1
ATOM 837 N N . ILE A 1 103 ? 1.854 9.991 40.017 1.00 54.44 103 ILE A N 1
ATOM 838 C CA . ILE A 1 103 ? 3.055 9.339 40.607 1.00 54.44 103 ILE A CA 1
ATOM 839 C C . ILE A 1 103 ? 3.936 10.279 41.462 1.00 54.44 103 ILE A C 1
ATOM 841 O O . ILE A 1 103 ? 4.804 9.808 42.190 1.00 54.44 103 ILE A O 1
ATOM 845 N N . PHE A 1 104 ? 3.690 11.593 41.480 1.00 55.19 104 PHE A N 1
ATOM 846 C CA . PHE A 1 104 ? 4.500 12.541 42.266 1.00 55.19 104 PHE A CA 1
ATOM 847 C C . PHE A 1 104 ? 3.685 13.356 43.274 1.00 55.19 104 PHE A C 1
ATOM 849 O O . PHE A 1 104 ? 3.742 14.580 43.269 1.00 55.19 104 PHE A O 1
ATOM 856 N N . THR A 1 105 ? 2.961 12.688 44.169 1.00 52.41 105 THR A N 1
ATOM 857 C CA . THR A 1 105 ? 2.617 13.256 45.483 1.00 52.41 105 THR A CA 1
ATOM 858 C C . THR A 1 105 ? 2.542 12.131 46.506 1.00 52.41 105 THR A C 1
ATOM 860 O O . THR A 1 105 ? 1.452 11.684 46.820 1.00 52.41 105 THR A O 1
ATOM 863 N N . ASP A 1 106 ? 3.686 11.650 46.988 1.00 51.78 106 ASP A N 1
ATOM 864 C CA . ASP A 1 106 ? 3.801 11.104 48.344 1.00 51.78 106 ASP A CA 1
ATOM 865 C C . ASP A 1 106 ? 5.269 11.181 48.796 1.00 51.78 106 ASP A C 1
ATOM 867 O O . ASP A 1 106 ? 6.154 10.561 48.205 1.00 51.78 106 ASP A O 1
ATOM 871 N N . ASN A 1 107 ? 5.477 11.938 49.879 1.00 43.44 107 ASN A N 1
ATOM 872 C CA . ASN A 1 107 ? 6.681 12.088 50.712 1.00 43.44 107 ASN A CA 1
ATOM 873 C C . ASN A 1 107 ? 7.821 12.995 50.208 1.00 43.44 107 ASN A C 1
ATOM 875 O O . ASN A 1 107 ? 8.790 12.497 49.638 1.00 43.44 107 ASN A O 1
ATOM 879 N N . ILE A 1 108 ? 7.761 14.293 50.559 1.00 43.94 108 ILE A N 1
ATOM 880 C CA . ILE A 1 108 ? 8.647 14.932 51.568 1.00 43.94 108 ILE A CA 1
ATOM 881 C C . ILE A 1 108 ? 7.818 15.947 52.361 1.00 43.94 108 ILE A C 1
ATOM 883 O O . ILE A 1 108 ? 7.098 16.736 51.709 1.00 43.94 108 ILE A O 1
#

Foldseek 3Di:
DDWDKDKDKDKDKADKDWAQFLQRDDALFKKKKKWDDPDPDTFIFIDANCPCVVVVHDSVRVQVVRCVVSVDDDDDDPVNRRRIGMIIIGIDMDMDMDGPVPPPDDDD

Mean predicted aligned error: 7.89 Å

Nearest PDB structures (foldseek):
  1wsc-assembly2_B  TM=6.696E-01  e=2.287E-03  Sulfurisphaera tokodaii
  3zn5-assembly4_D  TM=2.422E-01  e=1.740E+00  Thermus virus P23-77
  7pln-assembly1_A  TM=1.773E-01  e=2.588E+00  Plasmodium vivax
  7a02-assembly1_A  TM=1.725E-01  e=7.601E+00  Bacillus cereus

InterPro domains:
  IPR002733 AMMECR1 domain [PF01871] (7-93)
  IPR002733 AMMECR1 domain [PS51112] (1-105)
  IPR023473 AMMECR1 [PTHR13016] (8-99)
  IPR036071 AMMECR1 domain superfamily [SSF143447] (7-99)

Secondary structure (DSSP, 8-state):
----EEEEEEEEEEEEEE-SSTT-S-TTT-EEEEEEEETTEEEEEEE-HHHHHHHT--HHHHHHHHHHHTT--S---HHHHHT-EEEEEEEEEEEEEEEGGGSS-S--

Organism: NCBI:txid53326

pLDDT: mean 87.89, std 14.78, range [43.44, 98.19]